Protein AF-J3A6U5-F1 (afdb_monomer)

Nearest PDB structures (foldseek):
  6y7o-assembly3_C  TM=6.740E-01  e=1.889E-02  synthetic construct
  7olc-assembly1_Lo  TM=3.680E-01  e=5.441E+00  Thermochaetoides thermophila DSM 1495
  8gao-assembly1_G  TM=2.762E-01  e=7.221E+00  Escherichia phage T4

pLDDT: mean 83.85, std 16.91, range [35.28, 98.0]

Structure (mmCIF, N/CA/C/O backbone):
data_AF-J3A6U5-F1
#
_entry.id   AF-J3A6U5-F1
#
loop_
_atom_site.group_PDB
_atom_site.id
_atom_site.type_symbol
_atom_site.label_atom_id
_atom_site.label_alt_id
_atom_site.label_comp_id
_atom_site.label_asym_id
_atom_site.label_entity_id
_atom_site.label_seq_id
_atom_site.pdbx_PDB_ins_code
_atom_site.Cartn_x
_atom_site.Cartn_y
_atom_site.Cartn_z
_atom_site.occupancy
_atom_site.B_iso_or_equiv
_atom_site.auth_seq_id
_atom_site.auth_comp_id
_atom_site.auth_asym_id
_atom_site.auth_atom_id
_atom_site.pdbx_PDB_model_num
ATOM 1 N N . MET A 1 1 ? 0.660 9.240 10.705 1.00 86.38 1 MET A N 1
ATOM 2 C CA . MET A 1 1 ? -0.760 8.861 10.706 1.00 86.38 1 MET A CA 1
ATOM 3 C C . MET A 1 1 ? -1.354 9.203 12.054 1.00 86.38 1 MET A C 1
ATOM 5 O O . MET A 1 1 ? -0.845 8.756 13.078 1.00 86.38 1 MET A O 1
ATOM 9 N N . LEU A 1 2 ? -2.369 10.056 12.026 1.00 91.12 2 LEU A N 1
ATOM 10 C CA . LEU A 1 2 ? -3.059 10.590 13.194 1.00 91.12 2 LEU A CA 1
ATOM 11 C C . LEU A 1 2 ? -4.518 10.157 13.107 1.00 91.12 2 LEU A C 1
ATOM 13 O O . LEU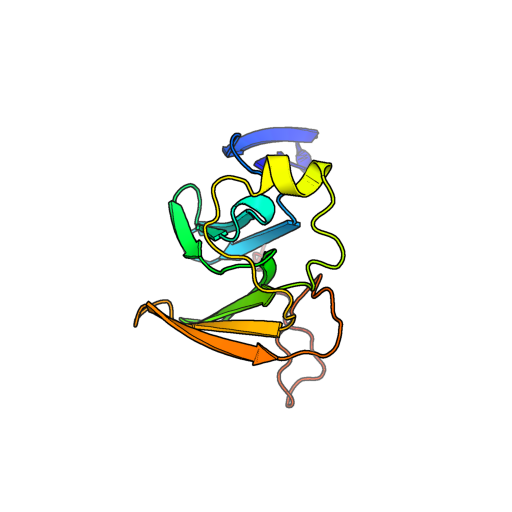 A 1 2 ? -5.073 10.106 12.010 1.00 91.12 2 LEU A O 1
ATOM 17 N N . GLU A 1 3 ? -5.116 9.867 14.250 1.00 91.69 3 GLU A N 1
ATOM 18 C CA . GLU A 1 3 ? -6.549 9.640 14.382 1.00 91.69 3 GLU A CA 1
ATOM 19 C C . GLU A 1 3 ? -7.189 10.905 14.943 1.00 91.69 3 GLU A C 1
ATOM 21 O O . GLU A 1 3 ? -6.747 11.426 15.968 1.00 91.69 3 GLU A O 1
ATOM 26 N N . TYR A 1 4 ? -8.208 11.411 14.255 1.00 93.62 4 TYR A N 1
ATOM 27 C CA . TYR A 1 4 ? -8.943 12.600 14.659 1.00 93.62 4 TYR A CA 1
ATOM 28 C C . TYR A 1 4 ? -10.407 12.237 14.880 1.00 93.62 4 TYR A C 1
ATOM 30 O O . TYR A 1 4 ? -11.082 11.754 13.971 1.00 93.62 4 TYR A O 1
ATOM 38 N N . CYS A 1 5 ? -10.899 12.476 16.091 1.00 94.88 5 CYS A N 1
ATOM 39 C CA . CYS A 1 5 ? -12.296 12.260 16.426 1.00 94.88 5 CYS A CA 1
ATOM 40 C C . CYS A 1 5 ? -13.105 13.496 16.033 1.00 94.88 5 CYS A C 1
ATOM 42 O O . CYS A 1 5 ? -12.919 14.567 16.611 1.00 94.88 5 CYS A O 1
ATOM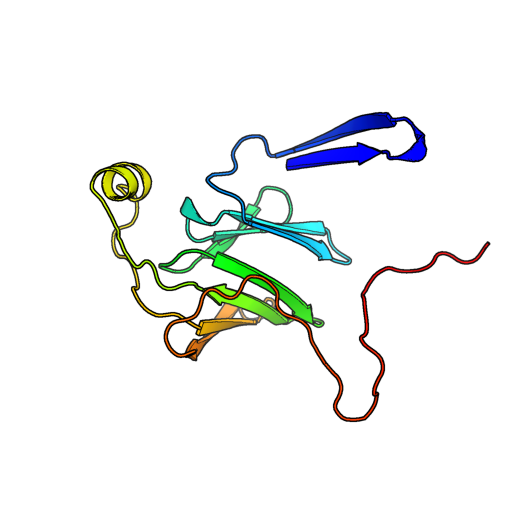 44 N N . LEU A 1 6 ? -14.018 13.333 15.073 1.00 95.88 6 LEU A N 1
ATOM 45 C CA . LEU A 1 6 ? -14.856 14.425 14.573 1.00 95.88 6 LEU A CA 1
ATOM 46 C C . LEU A 1 6 ? -15.791 14.983 15.655 1.00 95.88 6 LEU A C 1
ATOM 48 O O . LEU A 1 6 ? -15.922 16.195 15.767 1.00 95.88 6 LEU A O 1
ATOM 52 N N . GLU A 1 7 ? -16.382 14.120 16.485 1.00 96.62 7 GLU A N 1
ATOM 53 C CA . GLU A 1 7 ? -17.293 14.533 17.565 1.00 96.62 7 GLU A CA 1
ATOM 54 C C . GLU A 1 7 ? -16.592 15.373 18.636 1.00 96.62 7 GLU A C 1
ATOM 56 O O . GLU A 1 7 ? -17.132 16.366 19.117 1.00 96.62 7 GLU A O 1
ATOM 61 N N . LYS A 1 8 ? -15.372 14.974 19.012 1.00 95.06 8 LYS A N 1
ATOM 62 C CA . LYS A 1 8 ? -14.582 15.651 20.050 1.00 95.06 8 LYS A CA 1
ATOM 63 C C . LYS A 1 8 ? -13.739 16.800 19.500 1.00 95.06 8 LYS A C 1
ATOM 65 O O . LYS A 1 8 ? -13.150 17.538 20.281 1.00 95.06 8 LYS A O 1
ATOM 70 N N . GLY A 1 9 ? -13.628 16.921 18.178 1.00 96.69 9 GLY A N 1
ATOM 71 C CA . GLY A 1 9 ? -12.813 17.938 17.523 1.00 96.69 9 GLY A CA 1
ATOM 72 C C . GLY A 1 9 ? -11.320 17.857 17.864 1.00 96.69 9 GLY A C 1
ATOM 73 O O . GLY A 1 9 ? -10.633 18.880 17.836 1.00 96.69 9 GLY A O 1
ATOM 74 N N . GLN A 1 10 ? -10.794 16.672 18.190 1.00 97.19 10 GLN A N 1
ATOM 75 C CA . GLN A 1 10 ? -9.411 16.521 18.651 1.00 97.19 10 GLN A CA 1
ATOM 76 C C . GLN A 1 10 ? -8.731 15.258 18.124 1.00 97.19 10 GLN A C 1
ATOM 78 O O . GLN A 1 10 ? -9.378 14.257 17.806 1.00 97.19 10 GLN A O 1
ATOM 83 N N . ILE A 1 11 ? -7.398 15.298 18.096 1.00 95.69 11 ILE A N 1
ATOM 84 C CA . ILE A 1 11 ? -6.566 14.118 17.856 1.00 95.69 11 ILE A CA 1
ATOM 85 C C . ILE A 1 11 ? -6.697 13.191 19.066 1.00 95.69 11 ILE A C 1
ATOM 87 O O . ILE A 1 11 ? -6.469 13.612 20.199 1.00 95.69 11 ILE A O 1
ATOM 91 N N . THR A 1 12 ? -7.061 11.937 18.828 1.00 95.00 12 THR A N 1
ATOM 92 C CA . THR A 1 12 ? -7.197 10.909 19.871 1.00 95.00 12 THR A CA 1
ATOM 93 C C . THR A 1 12 ? -5.953 10.043 19.968 1.00 95.00 12 THR A C 1
ATOM 95 O O . THR A 1 12 ? -5.520 9.728 21.073 1.00 95.00 12 THR A O 1
ATOM 98 N N . HIS A 1 13 ? -5.346 9.701 18.828 1.00 92.06 13 HIS A N 1
ATOM 99 C CA . HIS A 1 13 ? -4.197 8.803 18.773 1.00 92.06 13 HIS A CA 1
ATOM 100 C C . HIS A 1 13 ? -3.199 9.185 17.680 1.00 92.06 13 HIS A C 1
ATOM 102 O O . HIS A 1 13 ? -3.539 9.754 16.639 1.00 92.06 13 HIS A O 1
ATOM 108 N N . ILE A 1 14 ? -1.942 8.807 17.907 1.00 90.81 14 ILE A N 1
ATOM 109 C CA . ILE A 1 14 ? -0.877 8.848 16.908 1.00 90.81 14 ILE A CA 1
ATOM 110 C C . ILE A 1 14 ? -0.469 7.408 16.609 1.00 90.81 14 ILE A C 1
ATOM 112 O O . ILE A 1 14 ? 0.198 6.766 17.419 1.00 90.81 14 ILE A O 1
ATOM 116 N N . HIS A 1 15 ? -0.859 6.909 15.439 1.00 88.31 15 HIS A N 1
ATOM 117 C CA . HIS A 1 15 ? -0.616 5.519 15.046 1.00 88.31 15 HIS A CA 1
ATOM 118 C C . HIS A 1 15 ? 0.818 5.298 14.554 1.00 88.31 15 HIS A C 1
ATOM 120 O O . HIS A 1 15 ? 1.477 4.338 14.950 1.00 88.31 15 HIS A O 1
ATOM 126 N N . ASP A 1 16 ? 1.342 6.221 13.743 1.00 89.94 16 ASP A N 1
ATOM 127 C CA . ASP A 1 16 ? 2.721 6.156 13.239 1.00 89.94 16 ASP A CA 1
ATO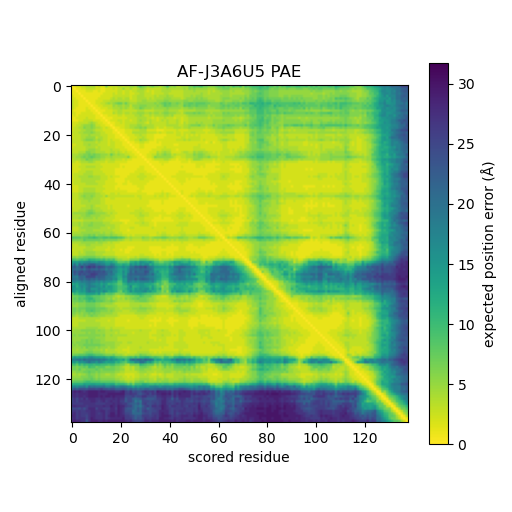M 128 C C . ASP A 1 16 ? 3.265 7.560 12.928 1.00 89.94 16 ASP A C 1
ATOM 130 O O . ASP A 1 16 ? 2.584 8.365 12.293 1.00 89.94 16 ASP A O 1
ATOM 134 N N . GLN A 1 17 ? 4.490 7.867 13.351 1.00 88.31 17 GLN A N 1
ATOM 135 C CA . GLN A 1 17 ? 5.177 9.138 13.073 1.00 88.31 17 GLN A CA 1
ATOM 136 C C . GLN A 1 17 ? 6.259 9.017 11.990 1.00 88.31 17 GLN A C 1
ATOM 138 O O . GLN A 1 17 ? 6.787 10.032 11.547 1.00 88.31 17 GLN A O 1
ATOM 143 N N . LYS A 1 18 ? 6.592 7.796 11.557 1.00 88.50 18 LYS A N 1
ATOM 144 C CA . LYS A 1 18 ? 7.718 7.498 10.660 1.00 88.50 18 LYS A CA 1
ATOM 145 C C . LYS A 1 18 ? 7.239 7.035 9.282 1.00 88.50 18 LYS A C 1
ATOM 147 O O . LYS A 1 18 ? 7.743 6.057 8.741 1.00 88.50 18 LYS A O 1
ATOM 152 N N . LEU A 1 19 ? 6.237 7.720 8.731 1.00 90.69 19 LEU A N 1
ATOM 153 C CA . LEU A 1 19 ? 5.752 7.465 7.375 1.00 90.69 19 LEU A CA 1
ATOM 154 C C . LEU A 1 19 ? 6.414 8.415 6.376 1.00 90.69 19 LEU A C 1
ATOM 156 O O . LEU A 1 19 ? 6.541 9.612 6.626 1.00 90.69 19 LEU A O 1
ATOM 160 N N . SER A 1 20 ? 6.769 7.869 5.222 1.00 89.50 20 SER A N 1
A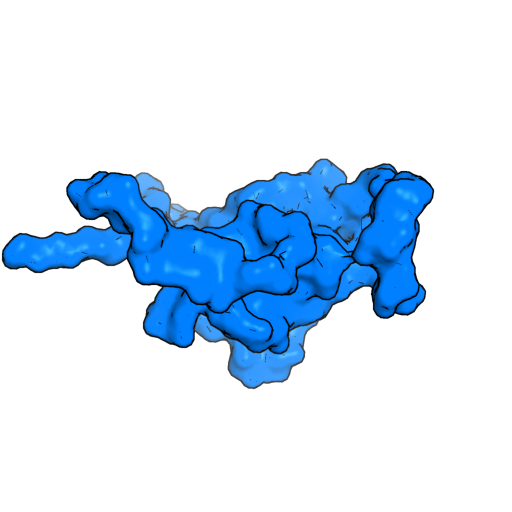TOM 161 C CA . SER A 1 20 ? 7.496 8.508 4.134 1.00 89.50 20 SER A CA 1
ATOM 162 C C . SER A 1 20 ? 6.574 8.624 2.915 1.00 89.50 20 SER A C 1
ATOM 164 O O . SER A 1 20 ? 6.293 7.651 2.213 1.00 89.50 20 SER A O 1
ATOM 166 N N . LYS A 1 21 ? 6.034 9.832 2.695 1.00 89.56 21 LYS A N 1
ATOM 167 C CA . LYS A 1 21 ? 5.006 10.138 1.674 1.00 89.56 21 LYS A CA 1
ATOM 168 C C . LYS A 1 21 ? 3.845 9.115 1.666 1.00 89.56 21 LYS A C 1
ATOM 170 O O . LYS A 1 21 ? 3.649 8.437 0.656 1.00 89.56 21 LYS A O 1
ATOM 175 N N . PRO A 1 22 ? 3.077 8.983 2.765 1.00 92.69 22 PRO A N 1
ATOM 176 C CA . PRO A 1 22 ? 1.941 8.068 2.804 1.00 92.69 22 PRO A CA 1
ATOM 177 C C . PRO A 1 22 ? 0.812 8.528 1.869 1.00 92.69 22 PRO A C 1
ATOM 179 O O . PRO A 1 22 ? 0.519 9.722 1.819 1.00 92.69 22 PRO A O 1
ATOM 182 N N . HIS A 1 23 ? 0.167 7.602 1.149 1.00 91.75 23 HIS A N 1
ATOM 183 C CA . HIS A 1 23 ? -0.877 7.951 0.162 1.00 91.75 23 HIS A CA 1
ATOM 184 C C . HIS A 1 23 ? -2.251 7.328 0.395 1.00 91.75 23 HIS A C 1
ATOM 186 O O . HIS A 1 23 ? -3.255 7.938 0.038 1.00 91.75 23 HIS A O 1
ATOM 192 N N . THR A 1 24 ? -2.322 6.126 0.959 1.00 94.12 24 THR A N 1
ATOM 193 C CA . THR A 1 24 ? -3.593 5.420 1.153 1.00 94.12 24 THR A CA 1
ATOM 194 C C . THR A 1 24 ? -3.598 4.791 2.525 1.00 94.12 24 THR A C 1
ATOM 196 O O . THR A 1 24 ? -2.604 4.182 2.910 1.00 94.12 24 THR A O 1
ATOM 199 N N . VAL A 1 25 ? -4.707 4.951 3.240 1.00 94.19 25 VAL A N 1
ATOM 200 C CA . VAL A 1 25 ? -4.958 4.345 4.543 1.00 94.19 25 VAL A CA 1
ATOM 201 C C . VAL A 1 25 ? -6.297 3.621 4.465 1.00 94.19 25 VAL A C 1
ATOM 203 O O . VAL A 1 25 ? -7.266 4.210 3.992 1.00 94.19 25 VAL A O 1
ATOM 206 N N . THR A 1 26 ? -6.345 2.378 4.936 1.00 92.62 26 THR A N 1
ATOM 207 C CA . THR A 1 26 ? -7.561 1.552 4.958 1.00 92.62 26 THR A CA 1
ATOM 208 C C . THR A 1 26 ? -7.639 0.821 6.290 1.00 92.62 26 THR A C 1
ATOM 210 O O . THR A 1 26 ? -6.650 0.243 6.734 1.00 92.62 26 THR A O 1
ATOM 213 N N . LEU A 1 27 ? -8.803 0.831 6.934 1.00 91.25 27 LEU A N 1
ATOM 214 C CA . LEU A 1 27 ? -9.047 0.026 8.129 1.00 91.25 27 LEU A CA 1
ATOM 215 C C . LEU A 1 27 ? -9.554 -1.356 7.701 1.00 91.25 27 LEU A C 1
ATOM 217 O O . LEU A 1 27 ? -10.604 -1.450 7.070 1.00 91.25 27 LEU A O 1
ATOM 221 N N . GLY A 1 28 ? -8.797 -2.404 8.020 1.00 88.94 28 GLY A N 1
ATOM 222 C CA . GLY A 1 28 ? -9.245 -3.789 7.892 1.00 88.94 28 GLY A CA 1
ATOM 223 C C . GLY A 1 28 ? -9.809 -4.313 9.213 1.00 88.94 28 GLY A C 1
ATOM 224 O O . GLY A 1 28 ? -9.727 -3.646 10.242 1.00 88.94 28 GLY A O 1
ATOM 225 N N . GLU A 1 29 ? -10.335 -5.538 9.202 1.00 88.06 29 GLU A N 1
ATOM 226 C CA . GLU A 1 29 ? -10.828 -6.210 10.419 1.00 88.06 29 GLU A CA 1
ATOM 227 C C . GLU A 1 29 ? -9.726 -6.428 11.464 1.00 88.06 29 GLU A C 1
ATOM 229 O O . GLU A 1 29 ? -9.990 -6.475 12.662 1.00 88.06 29 GLU A O 1
ATOM 234 N N . ASP A 1 30 ? -8.482 -6.562 11.008 1.00 89.69 30 ASP A N 1
ATOM 235 C CA . ASP A 1 30 ? -7.350 -6.998 11.813 1.00 89.69 30 ASP A CA 1
ATOM 236 C C . ASP A 1 30 ? -6.307 -5.903 12.068 1.00 89.69 30 ASP A C 1
ATOM 238 O O . ASP A 1 30 ? -5.273 -6.200 12.668 1.00 89.69 30 ASP A O 1
ATOM 242 N N . GLY A 1 31 ? -6.537 -4.671 11.604 1.00 91.88 31 GLY A N 1
ATOM 243 C CA . GLY A 1 31 ? -5.639 -3.540 11.841 1.00 91.88 31 GLY A CA 1
ATOM 244 C C . GLY A 1 31 ? -5.719 -2.440 10.787 1.00 91.88 31 GLY A C 1
ATOM 245 O O . GLY A 1 31 ? -6.525 -2.482 9.851 1.00 91.88 31 GLY A O 1
ATOM 246 N N . LEU A 1 32 ? -4.859 -1.436 10.945 1.00 94.19 32 LEU A N 1
ATOM 247 C CA . LEU A 1 32 ? -4.823 -0.261 10.083 1.00 94.19 32 LEU A CA 1
ATOM 248 C C . LEU A 1 32 ? -3.738 -0.408 9.018 1.00 94.19 32 LEU A C 1
ATOM 250 O O . LEU A 1 32 ? -2.556 -0.523 9.322 1.00 94.19 32 LEU A O 1
ATOM 254 N N . TYR A 1 33 ? -4.124 -0.363 7.754 1.00 95.44 33 TYR A N 1
ATOM 255 C CA . TYR A 1 33 ? -3.214 -0.531 6.632 1.00 95.44 33 TYR A CA 1
ATOM 256 C C . TYR A 1 33 ? -2.841 0.822 6.047 1.00 95.44 33 TYR A C 1
ATOM 258 O O . TYR A 1 33 ? -3.691 1.702 5.921 1.00 95.44 33 TYR A O 1
ATOM 266 N N . CYS A 1 34 ? -1.585 0.988 5.640 1.00 96.62 34 CYS A N 1
ATOM 267 C CA . CYS A 1 34 ? -1.098 2.220 5.036 1.00 96.62 34 CYS A CA 1
ATOM 268 C C . CYS A 1 34 ? -0.070 1.950 3.934 1.00 96.62 34 CYS A C 1
ATOM 270 O O . CYS A 1 34 ? 0.906 1.233 4.142 1.00 96.62 34 CYS A O 1
ATOM 272 N N . CYS A 1 35 ? -0.252 2.582 2.777 1.00 96.38 35 CYS A N 1
ATOM 273 C CA . CYS A 1 35 ? 0.772 2.682 1.740 1.00 96.38 35 CYS A CA 1
ATOM 274 C C . CYS A 1 35 ? 1.847 3.688 2.176 1.00 96.38 35 CYS A C 1
ATOM 276 O O . CYS A 1 35 ? 1.608 4.898 2.126 1.00 96.38 35 CYS A O 1
ATOM 278 N N . ASN A 1 36 ? 3.024 3.195 2.570 1.00 94.69 36 ASN A N 1
ATOM 279 C CA . ASN A 1 36 ? 4.203 3.988 2.916 1.00 94.69 36 ASN A CA 1
ATOM 280 C C . ASN A 1 36 ? 5.059 4.200 1.658 1.00 94.69 36 ASN A C 1
ATOM 282 O O . ASN A 1 36 ? 6.088 3.561 1.441 1.00 94.69 36 ASN A O 1
ATOM 286 N N . SER A 1 37 ? 4.556 5.043 0.762 1.00 92.19 37 SER A N 1
ATOM 287 C CA . SER A 1 37 ? 4.856 4.925 -0.663 1.00 92.19 37 SER A CA 1
ATOM 288 C C . SER A 1 37 ? 6.284 5.232 -1.068 1.00 92.19 37 SER A C 1
ATOM 290 O O . SER A 1 37 ? 6.708 4.728 -2.101 1.00 92.19 37 SER A O 1
ATOM 292 N N . LEU A 1 38 ? 7.015 6.062 -0.325 1.00 89.06 38 LEU A N 1
ATOM 293 C CA . LEU A 1 38 ? 8.413 6.340 -0.656 1.00 89.06 38 LEU A CA 1
ATOM 294 C C . LEU A 1 38 ? 9.358 5.210 -0.211 1.00 89.06 38 LEU A C 1
ATOM 296 O O . LEU A 1 38 ? 10.404 5.009 -0.820 1.00 89.06 38 LEU A O 1
ATOM 300 N N . GLU A 1 39 ? 8.942 4.418 0.779 1.00 91.62 39 GLU A N 1
ATOM 301 C CA . GLU A 1 39 ? 9.638 3.195 1.198 1.00 91.62 39 GLU A CA 1
ATOM 302 C C . GLU A 1 39 ? 9.205 1.960 0.383 1.00 91.62 39 GLU A C 1
ATOM 304 O O . GLU A 1 39 ? 9.612 0.844 0.690 1.00 91.62 39 GLU A O 1
ATOM 309 N N . PHE A 1 40 ? 8.369 2.145 -0.647 1.00 93.81 40 PHE A N 1
ATOM 310 C CA . PHE A 1 40 ? 7.826 1.087 -1.513 1.00 93.81 40 PHE A CA 1
ATOM 311 C C . PHE A 1 40 ? 7.169 -0.077 -0.760 1.00 93.81 40 PHE A C 1
ATOM 313 O O . PHE A 1 40 ? 7.205 -1.229 -1.204 1.00 93.81 40 PHE A O 1
ATOM 320 N N . GLU A 1 41 ? 6.532 0.220 0.373 1.00 95.56 41 GLU A N 1
ATOM 321 C CA . GLU A 1 41 ? 5.947 -0.790 1.246 1.00 95.56 41 GLU A CA 1
ATOM 322 C C . GLU A 1 41 ? 4.505 -0.463 1.642 1.00 95.56 41 GLU A C 1
ATOM 324 O O . GLU A 1 41 ? 4.084 0.695 1.708 1.00 95.56 41 GLU A O 1
ATOM 329 N N . VAL A 1 42 ? 3.752 -1.512 1.964 1.00 97.12 42 VAL A N 1
ATOM 330 C CA . VAL A 1 42 ? 2.500 -1.389 2.712 1.00 97.12 42 VAL A CA 1
ATOM 331 C C . VAL A 1 42 ? 2.747 -1.860 4.130 1.00 97.12 42 VAL A C 1
ATOM 333 O O . VAL A 1 42 ? 3.302 -2.939 4.359 1.00 97.12 42 VAL A O 1
ATOM 336 N N . LYS A 1 43 ? 2.302 -1.046 5.082 1.00 96.75 43 LYS A N 1
ATOM 337 C CA . LYS A 1 43 ? 2.358 -1.344 6.505 1.00 96.75 43 LYS A CA 1
ATOM 338 C C . LYS A 1 43 ? 0.986 -1.751 7.013 1.00 96.75 43 LYS A C 1
ATOM 340 O O . LYS A 1 43 ? -0.009 -1.153 6.612 1.00 96.75 43 LYS A O 1
ATOM 345 N N . LYS A 1 44 ? 0.957 -2.723 7.918 1.00 95.12 44 LYS A N 1
ATOM 346 C CA . LYS A 1 44 ? -0.153 -2.981 8.829 1.00 95.12 44 LYS A CA 1
ATOM 347 C C . LYS A 1 44 ? 0.285 -2.503 10.207 1.00 95.12 44 LYS A C 1
ATOM 349 O O . LYS A 1 44 ? 1.295 -2.960 10.741 1.00 95.12 44 LYS A O 1
ATOM 354 N N . ASP A 1 45 ? -0.429 -1.524 10.733 1.00 92.31 45 ASP A N 1
ATOM 355 C CA . ASP A 1 45 ? -0.076 -0.740 11.906 1.00 92.31 45 ASP A CA 1
ATOM 356 C C . ASP A 1 45 ? 1.331 -0.132 11.761 1.00 92.31 45 ASP A C 1
ATOM 358 O O . ASP A 1 45 ? 1.504 0.912 11.130 1.00 92.31 45 ASP A O 1
ATOM 362 N N . LYS A 1 46 ? 2.357 -0.801 12.298 1.00 91.50 46 LYS A N 1
ATOM 363 C CA . LYS A 1 46 ? 3.764 -0.366 12.235 1.00 91.50 46 LYS A CA 1
ATOM 364 C C . LYS A 1 46 ? 4.673 -1.329 11.479 1.00 91.50 46 LYS A C 1
ATOM 366 O O . LYS A 1 46 ? 5.826 -0.976 11.225 1.00 91.50 46 LYS A O 1
ATOM 371 N N . GLU A 1 47 ? 4.178 -2.504 11.115 1.00 94.00 47 GLU A N 1
ATOM 372 C CA . GLU A 1 47 ? 4.957 -3.553 10.469 1.00 94.00 47 GLU A CA 1
ATOM 373 C C . GLU A 1 47 ? 4.746 -3.524 8.958 1.00 94.00 47 GLU A C 1
ATOM 375 O O . GLU A 1 47 ? 3.619 -3.436 8.478 1.00 94.00 47 GLU A O 1
ATOM 380 N N . ALA A 1 48 ? 5.831 -3.600 8.194 1.00 95.62 48 ALA A N 1
ATOM 381 C CA . ALA A 1 48 ? 5.756 -3.736 6.748 1.00 95.62 48 ALA A CA 1
ATOM 382 C C . ALA A 1 48 ? 5.348 -5.165 6.372 1.00 95.62 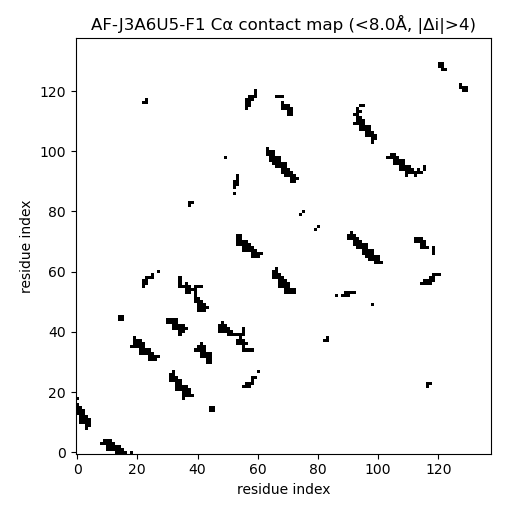48 ALA A C 1
ATOM 384 O O . ALA A 1 48 ? 6.071 -6.116 6.663 1.00 95.62 48 ALA A O 1
ATOM 385 N N . ILE A 1 49 ? 4.213 -5.304 5.692 1.00 96.75 49 ILE A N 1
ATOM 386 C CA . ILE A 1 49 ? 3.640 -6.603 5.310 1.00 96.75 49 ILE A CA 1
ATOM 387 C C . ILE A 1 49 ? 3.804 -6.922 3.823 1.00 96.75 49 ILE A C 1
ATOM 389 O O . ILE A 1 49 ? 3.622 -8.067 3.414 1.00 96.75 49 ILE A O 1
ATOM 393 N N . PHE A 1 50 ? 4.128 -5.913 3.017 1.00 97.50 50 PHE A N 1
ATOM 394 C CA . PHE A 1 50 ? 4.354 -6.029 1.584 1.00 97.50 50 PHE A CA 1
ATOM 395 C C . PHE A 1 50 ? 5.412 -5.018 1.159 1.00 97.50 50 PHE A C 1
ATOM 397 O O . PHE A 1 50 ? 5.415 -3.891 1.653 1.00 97.50 50 PHE A O 1
ATOM 404 N N . ARG A 1 51 ? 6.275 -5.409 0.221 1.00 95.88 51 ARG A N 1
ATOM 405 C CA . ARG A 1 51 ? 7.258 -4.534 -0.419 1.00 95.88 51 ARG A CA 1
ATOM 406 C C . ARG A 1 51 ? 7.246 -4.755 -1.920 1.00 95.88 51 ARG A C 1
ATOM 408 O O . ARG A 1 51 ? 7.041 -5.872 -2.386 1.00 95.88 51 ARG A O 1
ATOM 415 N N . CYS A 1 52 ? 7.502 -3.691 -2.659 1.00 93.94 52 CYS A N 1
ATOM 416 C CA . CYS A 1 52 ? 7.693 -3.721 -4.099 1.00 93.94 52 CYS A CA 1
ATOM 417 C C . CYS A 1 52 ? 8.819 -2.758 -4.480 1.00 93.94 52 CYS A C 1
ATOM 419 O O . CYS A 1 52 ? 9.516 -2.236 -3.617 1.00 93.94 52 CYS A O 1
ATOM 421 N N . ASN A 1 53 ? 8.993 -2.521 -5.777 1.00 91.94 53 ASN A N 1
ATOM 422 C CA . ASN A 1 53 ? 10.040 -1.636 -6.280 1.00 91.94 53 ASN A CA 1
ATOM 423 C C . ASN A 1 53 ? 9.457 -0.314 -6.795 1.00 91.94 53 ASN A C 1
ATOM 425 O O . ASN A 1 53 ? 10.048 0.312 -7.662 1.00 91.94 53 ASN A O 1
ATOM 429 N N . GLY A 1 54 ? 8.279 0.106 -6.338 1.00 91.00 54 GLY A N 1
ATOM 430 C CA . GLY A 1 54 ? 7.639 1.320 -6.835 1.00 91.00 54 GLY A CA 1
ATOM 431 C C . GLY A 1 54 ? 6.693 1.956 -5.829 1.00 91.00 54 GLY A C 1
ATOM 432 O O . GLY A 1 54 ? 6.393 1.404 -4.773 1.00 91.00 54 GLY A O 1
ATOM 433 N N . PHE A 1 55 ? 6.211 3.153 -6.160 1.00 92.06 55 PHE A N 1
ATOM 434 C CA . PHE A 1 55 ? 5.311 3.899 -5.284 1.00 92.06 55 PHE A CA 1
ATOM 435 C C . PHE A 1 55 ? 3.980 3.167 -5.109 1.00 92.06 55 PHE A C 1
ATOM 437 O O . PHE A 1 55 ? 3.164 3.140 -6.033 1.00 92.06 55 PHE A O 1
ATOM 444 N N . THR A 1 56 ? 3.735 2.653 -3.904 1.00 94.44 56 THR A N 1
ATOM 445 C CA . THR A 1 56 ? 2.457 2.036 -3.529 1.00 94.44 56 THR A CA 1
ATOM 446 C C . THR A 1 56 ? 1.379 3.107 -3.371 1.00 94.44 56 THR A C 1
ATOM 448 O O . THR A 1 56 ? 1.576 4.078 -2.636 1.00 94.44 56 THR A O 1
ATOM 451 N N . ARG A 1 57 ? 0.235 2.960 -4.029 1.00 93.31 57 ARG A N 1
ATOM 452 C CA . ARG A 1 57 ? -0.907 3.885 -3.961 1.00 93.31 57 ARG A CA 1
ATOM 453 C C . ARG A 1 57 ? -2.185 3.137 -4.275 1.00 93.31 57 ARG A C 1
ATOM 455 O O . ARG A 1 57 ? -2.160 2.276 -5.141 1.00 93.31 57 ARG A O 1
ATOM 462 N N . GLY A 1 58 ? -3.295 3.526 -3.660 1.00 93.94 58 GLY A N 1
ATOM 463 C CA . GLY A 1 58 ? -4.561 2.830 -3.842 1.00 93.94 58 GLY A CA 1
ATOM 464 C C . GLY A 1 58 ? -4.480 1.429 -3.242 1.00 93.94 58 GLY A C 1
ATOM 465 O O . GLY A 1 58 ? -3.542 0.669 -3.478 1.00 93.94 58 GLY A O 1
ATOM 466 N N . MET A 1 59 ? -5.450 1.081 -2.414 1.00 95.56 59 MET A N 1
ATOM 467 C CA . MET A 1 59 ? -5.416 -0.188 -1.713 1.00 95.56 59 MET A CA 1
ATOM 468 C C . MET A 1 59 ? -6.825 -0.631 -1.394 1.00 95.56 59 MET A C 1
ATOM 470 O O . MET A 1 59 ? -7.642 0.194 -0.993 1.00 95.56 59 MET A O 1
ATOM 474 N N . GLU A 1 60 ? -7.072 -1.922 -1.557 1.00 95.19 60 GLU A N 1
ATOM 475 C CA . GLU A 1 60 ? -8.340 -2.545 -1.207 1.00 95.19 60 GLU A CA 1
ATOM 476 C C . GLU A 1 60 ? -8.091 -3.939 -0.632 1.00 95.19 60 GLU A C 1
ATOM 478 O O . GLU A 1 60 ? -7.178 -4.650 -1.069 1.00 95.19 60 GLU A O 1
ATOM 483 N N . ILE A 1 61 ? -8.887 -4.315 0.366 1.00 93.94 61 ILE A N 1
ATOM 484 C CA . ILE A 1 61 ? -8.744 -5.568 1.110 1.00 93.94 61 ILE A CA 1
ATOM 485 C C . ILE A 1 61 ? -9.948 -6.450 0.783 1.00 93.94 61 ILE A C 1
ATOM 487 O O . ILE A 1 61 ? -11.091 -6.062 1.004 1.00 93.94 61 ILE A O 1
ATOM 491 N N . SER A 1 62 ? -9.702 -7.663 0.292 1.00 91.38 62 SER A N 1
ATOM 492 C CA . SER A 1 62 ? -10.756 -8.646 0.033 1.00 91.38 62 SER A CA 1
ATOM 493 C C . SER A 1 62 ? -10.351 -9.997 0.598 1.00 91.38 62 SER A C 1
ATOM 495 O O . SER A 1 62 ? -9.597 -10.739 -0.037 1.00 91.38 62 SER A O 1
ATOM 497 N N . SER A 1 63 ? -10.886 -10.334 1.774 1.00 88.50 63 SER A N 1
ATOM 498 C CA . SER A 1 63 ? -10.522 -11.560 2.496 1.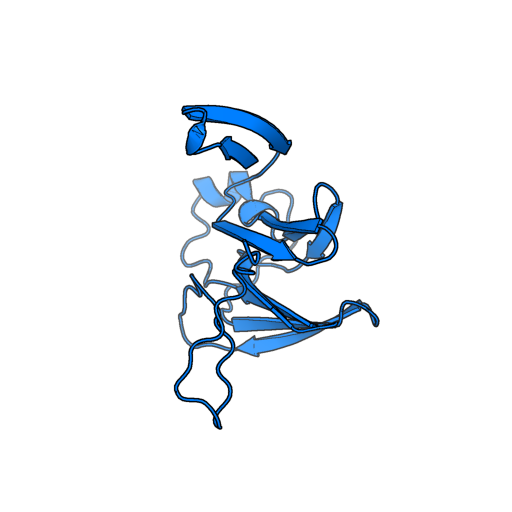00 88.50 63 SER A CA 1
ATOM 499 C C . SER A 1 63 ? -8.997 -11.664 2.593 1.00 88.50 63 SER A C 1
ATOM 501 O O . SER A 1 63 ? -8.360 -10.694 2.985 1.00 88.50 63 SER A O 1
ATOM 503 N N . ASP A 1 64 ? -8.373 -12.769 2.198 1.00 92.50 64 ASP A N 1
ATOM 504 C CA . ASP A 1 64 ? -6.923 -12.969 2.313 1.00 92.50 64 ASP A CA 1
ATOM 505 C C . ASP A 1 64 ? -6.082 -12.227 1.266 1.00 92.50 64 ASP A C 1
ATOM 507 O O . ASP A 1 64 ? -4.852 -12.261 1.328 1.00 92.50 64 ASP A O 1
ATOM 511 N N . VAL A 1 65 ? -6.714 -11.509 0.337 1.00 95.06 65 VAL A N 1
ATOM 512 C CA . VAL A 1 65 ? -6.029 -10.814 -0.754 1.00 95.06 65 VAL A CA 1
ATOM 513 C C . VAL A 1 65 ? -5.986 -9.312 -0.502 1.00 95.06 65 VAL A C 1
ATOM 515 O O . VAL A 1 65 ? -6.991 -8.680 -0.169 1.00 95.06 65 VAL A O 1
ATOM 518 N N . LEU A 1 66 ? -4.805 -8.734 -0.704 1.00 96.44 66 LEU A N 1
ATOM 519 C CA . LEU A 1 66 ? -4.574 -7.299 -0.694 1.00 96.44 66 LEU A CA 1
ATOM 520 C C . LEU A 1 66 ? -4.283 -6.825 -2.117 1.00 96.44 66 LEU A C 1
ATOM 522 O O . LEU A 1 66 ? -3.325 -7.274 -2.748 1.00 96.44 66 LEU A O 1
ATOM 526 N N . PHE A 1 67 ? -5.099 -5.903 -2.613 1.00 97.12 67 PHE A N 1
ATOM 527 C CA . PHE A 1 67 ? -4.865 -5.230 -3.883 1.00 97.12 67 PHE A CA 1
ATOM 528 C C . PHE A 1 67 ? -4.138 -3.922 -3.612 1.00 97.12 67 PHE A C 1
ATOM 530 O O . PHE A 1 67 ? -4.605 -3.120 -2.807 1.00 97.12 67 PHE A O 1
ATOM 537 N N . ILE A 1 68 ? -2.997 -3.706 -4.262 1.00 97.50 68 ILE A N 1
ATOM 538 C CA . ILE A 1 68 ? -2.128 -2.552 -4.007 1.00 97.50 68 ILE A CA 1
ATOM 539 C C . ILE A 1 68 ? -1.738 -1.959 -5.346 1.00 97.50 68 ILE A C 1
ATOM 541 O O . ILE A 1 68 ? -1.076 -2.610 -6.152 1.00 97.50 68 ILE A O 1
ATOM 545 N N . GLY A 1 69 ? -2.124 -0.721 -5.609 1.00 96.00 69 GLY A N 1
ATOM 546 C CA . GLY A 1 69 ? -1.688 -0.060 -6.825 1.00 96.00 69 GLY A CA 1
ATOM 547 C C . GLY A 1 69 ? -0.213 0.340 -6.749 1.00 96.00 69 GLY A C 1
ATOM 548 O O . GLY A 1 69 ? 0.321 0.685 -5.694 1.00 96.00 69 GLY A O 1
ATOM 549 N N . GLN A 1 70 ? 0.450 0.318 -7.897 1.00 94.50 70 GLN A N 1
ATOM 550 C CA . GLN A 1 70 ? 1.764 0.898 -8.120 1.00 94.50 70 GLN A CA 1
ATOM 551 C C . GLN A 1 70 ? 1.628 1.968 -9.200 1.00 94.50 70 GLN A C 1
ATOM 553 O O . GLN A 1 70 ? 1.116 1.700 -10.289 1.00 94.50 70 GLN A O 1
ATOM 558 N N . SER A 1 71 ? 2.069 3.189 -8.905 1.00 90.62 71 SER A N 1
ATOM 559 C CA . SER A 1 71 ? 2.081 4.273 -9.893 1.00 90.62 71 SER A CA 1
ATOM 560 C C . SER A 1 71 ? 3.384 4.324 -10.674 1.00 90.62 71 SER A C 1
ATOM 562 O O . SER A 1 71 ? 4.444 4.079 -10.098 1.00 90.62 71 SER A O 1
ATOM 564 N N . VAL A 1 72 ? 3.314 4.790 -11.926 1.00 84.00 72 VAL A N 1
ATOM 565 C CA . VAL A 1 72 ? 4.514 5.122 -12.705 1.00 84.00 72 VAL A CA 1
ATOM 566 C C . VAL A 1 72 ? 5.347 6.156 -11.952 1.00 84.00 72 VAL A C 1
ATOM 568 O O . VAL A 1 72 ? 4.887 7.266 -11.659 1.00 84.00 72 VAL A O 1
ATOM 571 N N . THR A 1 73 ? 6.612 5.833 -11.707 1.00 73.56 73 THR A N 1
ATOM 572 C CA . THR A 1 73 ? 7.579 6.769 -11.126 1.00 73.56 73 THR A CA 1
ATOM 573 C C . THR A 1 73 ? 8.146 7.662 -12.238 1.00 73.56 73 THR A C 1
ATOM 575 O O . THR A 1 73 ? 9.296 7.526 -12.642 1.00 73.56 73 THR A O 1
ATOM 578 N N . LYS A 1 74 ? 7.315 8.570 -12.782 1.00 60.94 74 LYS A N 1
ATOM 579 C CA . LYS A 1 74 ? 7.604 9.340 -14.019 1.00 60.94 74 LYS A CA 1
ATOM 580 C C . LYS A 1 74 ? 8.888 10.167 -13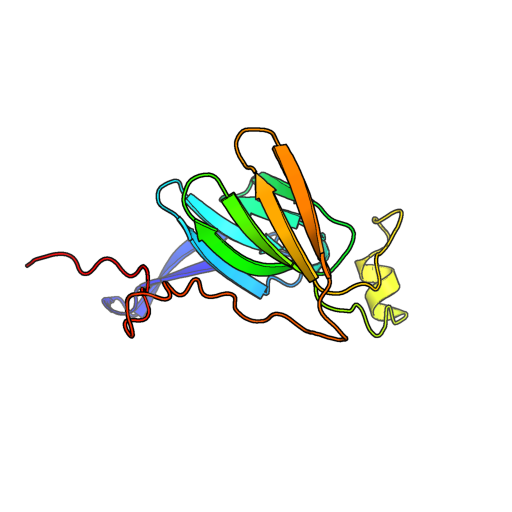.977 1.00 60.94 74 LYS A C 1
ATOM 582 O O . LYS A 1 74 ? 9.445 10.486 -15.023 1.00 60.94 74 LYS A O 1
ATOM 587 N N . LYS A 1 75 ? 9.340 10.558 -12.787 1.00 57.44 75 LYS A N 1
ATOM 588 C CA . LYS A 1 75 ? 10.612 11.248 -12.592 1.00 57.44 75 LYS A CA 1
ATOM 589 C C . LYS A 1 75 ? 11.188 10.863 -11.238 1.00 57.44 75 LYS A C 1
ATOM 591 O O . LYS A 1 75 ? 10.848 11.477 -10.227 1.00 57.44 75 LYS A O 1
ATOM 596 N N . ILE A 1 76 ? 12.117 9.914 -11.224 1.00 59.78 76 ILE A N 1
ATOM 597 C CA . ILE A 1 76 ? 13.147 9.915 -10.185 1.00 59.78 76 ILE A CA 1
ATOM 598 C C . ILE A 1 76 ? 14.021 11.146 -10.483 1.00 59.78 76 ILE A C 1
ATOM 600 O O . ILE A 1 76 ? 14.994 11.082 -11.219 1.00 59.78 76 ILE A O 1
ATOM 604 N N . THR A 1 77 ? 13.574 12.330 -10.057 1.00 52.88 77 THR A N 1
ATOM 605 C CA . THR A 1 77 ? 14.385 13.555 -10.108 1.00 52.88 77 THR A CA 1
ATOM 606 C C . THR A 1 77 ? 15.510 13.459 -9.080 1.00 52.88 77 THR A C 1
ATOM 608 O O . THR A 1 77 ? 15.418 12.670 -8.150 1.00 52.88 77 THR A O 1
ATOM 611 N N . VAL A 1 78 ? 16.520 14.330 -9.153 1.00 49.44 78 VAL A N 1
ATOM 612 C CA . VAL A 1 78 ? 17.597 14.447 -8.141 1.00 49.44 78 VAL A CA 1
ATOM 613 C C . VAL A 1 78 ? 17.060 14.561 -6.696 1.00 49.44 78 VAL A C 1
ATOM 615 O O . VAL A 1 78 ? 17.717 14.143 -5.744 1.00 49.44 78 VAL A O 1
ATOM 618 N N . ALA A 1 79 ? 15.850 15.107 -6.509 1.00 49.81 79 ALA A N 1
ATOM 619 C CA . ALA A 1 79 ? 15.167 15.127 -5.214 1.00 49.81 79 ALA A CA 1
ATOM 620 C C . ALA A 1 79 ? 14.647 13.736 -4.812 1.00 49.81 79 ALA A C 1
ATOM 622 O O . ALA A 1 79 ? 14.882 13.301 -3.691 1.00 49.81 79 ALA A O 1
ATOM 623 N N . HIS A 1 80 ? 14.019 13.012 -5.742 1.00 57.50 80 HIS A N 1
ATOM 624 C CA . HIS A 1 80 ? 13.619 11.626 -5.524 1.00 57.50 80 HIS A CA 1
ATOM 625 C C . HIS A 1 80 ? 14.814 10.681 -5.382 1.00 57.50 80 HIS A C 1
ATOM 627 O O . HIS A 1 80 ? 14.733 9.800 -4.545 1.00 57.50 80 HIS A O 1
ATOM 633 N N . GLU A 1 81 ? 15.928 10.870 -6.100 1.00 58.31 81 GLU A N 1
ATOM 634 C CA . GLU A 1 81 ? 17.147 10.066 -5.912 1.00 58.31 81 GLU A CA 1
ATOM 635 C C . GLU A 1 81 ? 17.603 10.088 -4.455 1.00 58.31 81 GLU A C 1
ATOM 637 O O . GLU A 1 81 ? 17.932 9.045 -3.907 1.00 58.31 81 GLU A O 1
ATOM 642 N N . LYS A 1 82 ? 17.596 11.258 -3.800 1.00 62.94 82 LYS A N 1
ATOM 643 C CA . LYS A 1 82 ? 17.917 11.354 -2.367 1.00 62.94 82 LYS A CA 1
ATOM 644 C C . LYS A 1 82 ? 16.936 10.566 -1.504 1.00 62.94 82 LYS A C 1
ATOM 646 O O . LYS A 1 82 ? 17.373 9.923 -0.555 1.00 62.94 82 LYS A O 1
ATOM 651 N N . ASP A 1 83 ? 15.661 10.602 -1.869 1.00 63.81 83 ASP A N 1
ATOM 652 C CA . ASP A 1 83 ? 14.579 9.941 -1.150 1.00 63.81 83 ASP A CA 1
ATOM 653 C C . ASP A 1 83 ? 14.525 8.413 -1.385 1.00 63.81 83 ASP A C 1
ATOM 655 O O . ASP A 1 83 ? 14.027 7.691 -0.532 1.00 63.81 83 ASP A O 1
ATOM 659 N N . VAL A 1 84 ? 15.029 7.906 -2.521 1.00 67.00 84 VAL A N 1
ATOM 660 C CA . VAL A 1 84 ? 15.041 6.469 -2.876 1.00 67.00 84 VAL A CA 1
ATOM 661 C C . VAL A 1 84 ? 16.436 5.833 -2.839 1.00 67.00 84 VAL A C 1
ATOM 663 O O . VAL A 1 84 ? 16.604 4.695 -3.263 1.00 67.00 84 VAL A O 1
ATOM 666 N N . ARG A 1 85 ? 17.444 6.528 -2.295 1.00 65.88 85 ARG A N 1
ATOM 667 C CA . ARG A 1 85 ? 18.855 6.082 -2.215 1.00 65.88 85 ARG A CA 1
ATOM 668 C C . ARG A 1 85 ? 19.069 4.711 -1.573 1.00 65.88 85 ARG A C 1
ATOM 670 O O . ARG A 1 85 ? 20.106 4.098 -1.802 1.00 65.88 85 ARG A O 1
ATOM 677 N N . HIS A 1 86 ? 18.138 4.268 -0.736 1.00 76.31 86 HIS A N 1
ATOM 678 C CA . HIS A 1 86 ? 18.217 2.984 -0.042 1.00 76.31 86 HIS A CA 1
ATOM 679 C C . HIS A 1 86 ? 17.633 1.819 -0.853 1.00 76.31 86 HIS A C 1
ATOM 681 O O . HIS A 1 86 ? 17.819 0.666 -0.468 1.00 76.31 86 HIS A O 1
ATOM 687 N N . HIS A 1 87 ? 16.973 2.097 -1.980 1.00 80.94 87 HIS A N 1
ATOM 688 C CA . HIS A 1 87 ? 16.421 1.077 -2.865 1.00 80.94 87 HIS A CA 1
ATOM 689 C C . HIS A 1 87 ? 17.454 0.681 -3.917 1.00 80.94 87 HIS A C 1
ATOM 691 O O . HIS A 1 87 ? 17.967 1.521 -4.654 1.00 80.94 87 HIS A O 1
ATOM 697 N N . LEU A 1 88 ? 17.753 -0.615 -4.003 1.00 83.69 88 LEU A N 1
ATOM 698 C CA . LEU A 1 88 ? 18.722 -1.153 -4.968 1.00 83.69 88 LEU A CA 1
ATOM 699 C C . LEU A 1 88 ? 18.202 -1.104 -6.412 1.00 83.69 88 LEU A C 1
ATOM 701 O O . LEU A 1 88 ? 18.987 -1.094 -7.358 1.00 83.69 88 LEU A O 1
ATOM 705 N N . ASN A 1 89 ? 16.882 -1.091 -6.581 1.00 85.25 89 ASN A N 1
ATOM 706 C CA . ASN A 1 89 ? 16.203 -1.067 -7.864 1.00 85.25 89 ASN A CA 1
ATOM 707 C C . ASN A 1 89 ? 14.835 -0.382 -7.741 1.00 85.25 89 ASN A C 1
ATOM 709 O O . ASN A 1 89 ? 14.173 -0.463 -6.709 1.00 85.25 89 ASN A O 1
ATOM 713 N N . VAL A 1 90 ? 14.399 0.273 -8.819 1.00 86.44 90 VAL A N 1
ATOM 714 C CA . VAL A 1 90 ? 13.094 0.943 -8.899 1.00 86.44 90 VAL A CA 1
ATOM 715 C C . VAL A 1 90 ? 12.405 0.543 -10.203 1.00 86.44 90 VAL A C 1
ATOM 717 O O . VAL A 1 90 ? 12.989 0.649 -11.279 1.00 86.44 90 VAL A O 1
ATOM 720 N N . SER A 1 91 ? 11.166 0.073 -10.108 1.00 87.06 91 SER A N 1
ATOM 721 C CA . SER A 1 91 ? 10.270 -0.211 -11.224 1.00 87.06 91 SER A CA 1
ATOM 722 C C . SER A 1 91 ? 9.609 1.084 -11.704 1.00 87.06 91 SER A C 1
ATOM 724 O O . SER A 1 91 ? 9.130 1.913 -10.923 1.00 87.06 91 SER A O 1
ATOM 726 N N . LEU A 1 92 ? 9.592 1.246 -13.025 1.00 85.88 92 LEU A N 1
ATOM 727 C CA . LEU A 1 92 ? 8.879 2.320 -13.716 1.00 85.88 92 LEU A CA 1
ATOM 728 C C . LEU A 1 92 ? 7.472 1.890 -14.143 1.00 85.88 92 LEU A C 1
ATOM 730 O O . LEU A 1 92 ? 6.734 2.694 -14.708 1.00 85.88 92 LEU A O 1
ATOM 734 N N . ASP A 1 93 ? 7.100 0.642 -13.872 1.00 88.38 93 ASP A N 1
ATOM 735 C CA . ASP A 1 93 ? 5.816 0.089 -14.269 1.00 88.38 93 ASP A CA 1
ATOM 736 C C . ASP A 1 93 ? 4.689 0.663 -13.407 1.00 88.38 93 ASP A C 1
ATOM 738 O O . ASP A 1 93 ? 4.884 1.034 -12.244 1.00 88.38 93 ASP A O 1
ATOM 742 N N . SER A 1 94 ? 3.482 0.682 -13.966 1.00 92.19 94 SER A N 1
ATOM 743 C CA . SER A 1 94 ? 2.258 0.843 -13.189 1.00 92.19 94 SER A CA 1
ATOM 744 C C . SER A 1 94 ? 1.396 -0.398 -13.268 1.00 92.19 94 SER A C 1
ATOM 746 O O . SER A 1 94 ? 1.383 -1.113 -14.271 1.00 92.19 94 SER A O 1
ATOM 748 N N . GLY A 1 95 ? 0.636 -0.637 -12.211 1.00 95.00 95 GLY A N 1
ATOM 749 C CA . GLY A 1 95 ? -0.204 -1.814 -12.127 1.00 95.00 95 GLY A CA 1
ATOM 750 C C . GLY A 1 95 ? -0.893 -1.947 -10.788 1.00 95.00 95 GLY A C 1
ATOM 751 O O . GLY A 1 95 ? -0.842 -1.050 -9.950 1.00 95.00 95 GLY A O 1
ATOM 752 N N . ILE A 1 96 ? -1.531 -3.092 -10.601 1.00 96.69 96 ILE A N 1
ATOM 753 C CA . ILE A 1 96 ? -2.105 -3.519 -9.332 1.00 96.69 96 ILE A CA 1
ATOM 754 C C . ILE A 1 96 ? -1.394 -4.803 -8.932 1.00 96.69 96 ILE A C 1
ATOM 756 O O . ILE A 1 96 ? -1.471 -5.808 -9.638 1.00 96.69 96 ILE A O 1
ATOM 760 N N . HIS A 1 97 ? -0.709 -4.771 -7.799 1.00 97.50 97 HIS A N 1
ATOM 761 C CA . HIS A 1 97 ? -0.256 -5.969 -7.118 1.00 97.50 97 HIS A CA 1
ATOM 762 C C . HIS A 1 97 ? -1.460 -6.669 -6.501 1.00 97.50 97 HIS A C 1
ATOM 764 O O . HIS A 1 97 ? -2.235 -6.056 -5.769 1.00 97.50 97 HIS A O 1
ATOM 770 N N . VAL A 1 98 ? -1.598 -7.953 -6.796 1.00 97.69 98 VAL A N 1
ATOM 771 C CA . VAL A 1 98 ? -2.520 -8.872 -6.136 1.00 97.69 98 VAL A CA 1
ATOM 772 C C . VAL A 1 98 ? -1.673 -9.694 -5.179 1.00 97.69 98 VAL A C 1
ATOM 774 O O . VAL A 1 98 ? -0.899 -10.543 -5.621 1.00 97.69 98 VAL A O 1
ATOM 777 N N . PHE A 1 99 ? -1.750 -9.383 -3.889 1.00 98.00 99 PHE A N 1
ATOM 778 C CA . PHE A 1 99 ? -0.927 -10.000 -2.853 1.00 98.00 99 PHE A CA 1
ATOM 779 C C . PHE A 1 99 ? -1.753 -10.966 -2.006 1.00 98.00 99 PHE A C 1
ATOM 781 O O . PHE A 1 99 ? -2.684 -10.557 -1.313 1.00 98.00 99 PHE A O 1
ATOM 788 N N . ASP A 1 100 ? -1.384 -12.243 -2.041 1.00 97.06 100 ASP A N 1
ATOM 789 C CA . ASP A 1 100 ? -1.912 -13.270 -1.150 1.00 97.06 100 ASP A CA 1
ATOM 790 C C . ASP A 1 100 ? -1.219 -13.158 0.214 1.00 97.06 100 ASP A C 1
ATOM 792 O O . ASP A 1 100 ? -0.023 -13.440 0.362 1.00 97.06 100 ASP A O 1
ATOM 796 N N . ARG A 1 101 ? -1.974 -12.736 1.233 1.00 93.94 101 ARG A N 1
ATOM 797 C CA . ARG A 1 101 ? -1.439 -12.491 2.578 1.00 93.94 101 ARG A CA 1
ATOM 798 C C . ARG A 1 101 ? -1.138 -13.775 3.346 1.00 93.94 101 ARG A C 1
ATOM 800 O O . ARG A 1 101 ? -0.380 -13.696 4.317 1.00 93.94 101 ARG A O 1
ATOM 807 N N . VAL A 1 102 ? -1.691 -14.914 2.937 1.00 94.81 102 VAL A N 1
ATOM 808 C CA . VAL A 1 102 ? -1.480 -16.220 3.574 1.00 94.81 102 VAL A CA 1
ATOM 809 C C . VAL A 1 102 ? -0.220 -16.861 3.008 1.00 94.81 102 VAL A C 1
ATOM 811 O O . VAL A 1 102 ? 0.708 -17.163 3.756 1.00 94.81 102 VAL A O 1
ATOM 814 N N . ASN A 1 103 ? -0.148 -16.985 1.683 1.00 96.50 103 ASN A N 1
ATOM 815 C CA . ASN A 1 103 ? 0.966 -17.647 0.999 1.00 96.50 103 ASN A CA 1
ATOM 816 C C . ASN A 1 103 ? 2.171 -16.724 0.759 1.00 96.50 103 ASN A C 1
ATOM 818 O O . ASN A 1 103 ? 3.233 -17.194 0.355 1.00 96.50 103 ASN A O 1
ATOM 822 N N . LYS A 1 104 ? 2.023 -15.416 1.018 1.00 95.81 104 LYS A N 1
ATOM 823 C CA . LYS A 1 104 ? 3.066 -14.386 0.856 1.00 95.81 104 LYS A CA 1
ATOM 824 C C . LYS A 1 104 ? 3.619 -14.294 -0.567 1.00 95.81 104 LYS A C 1
ATOM 826 O O . LYS A 1 104 ? 4.790 -13.981 -0.768 1.00 95.81 104 LYS A O 1
ATOM 831 N N . VAL A 1 105 ? 2.761 -14.521 -1.555 1.00 96.69 105 VAL A N 1
ATOM 832 C CA . VAL A 1 105 ? 3.090 -14.390 -2.978 1.00 96.69 105 VAL A CA 1
ATOM 833 C C . VAL A 1 105 ? 2.282 -13.264 -3.602 1.00 96.69 105 VAL A C 1
ATOM 835 O O . VAL A 1 105 ? 1.163 -12.974 -3.179 1.00 96.69 105 VAL A O 1
ATOM 838 N N . SER A 1 106 ? 2.845 -12.621 -4.617 1.00 97.12 106 SER A N 1
ATOM 839 C CA . SER A 1 106 ? 2.145 -11.598 -5.381 1.00 97.12 106 SER A CA 1
ATOM 840 C C . SER A 1 106 ? 2.348 -11.767 -6.876 1.00 97.12 106 SER A C 1
ATOM 842 O O . SER A 1 106 ? 3.346 -12.313 -7.346 1.00 97.12 106 SER A O 1
ATOM 844 N N . MET A 1 107 ? 1.384 -11.247 -7.624 1.00 97.12 107 MET A N 1
ATOM 845 C CA . MET A 1 107 ? 1.512 -10.982 -9.052 1.00 97.12 107 MET A CA 1
ATOM 846 C C . MET A 1 107 ? 1.117 -9.536 -9.330 1.00 97.12 107 MET A C 1
ATOM 848 O O . MET A 1 107 ? 0.364 -8.943 -8.558 1.00 97.12 107 MET A O 1
ATOM 852 N 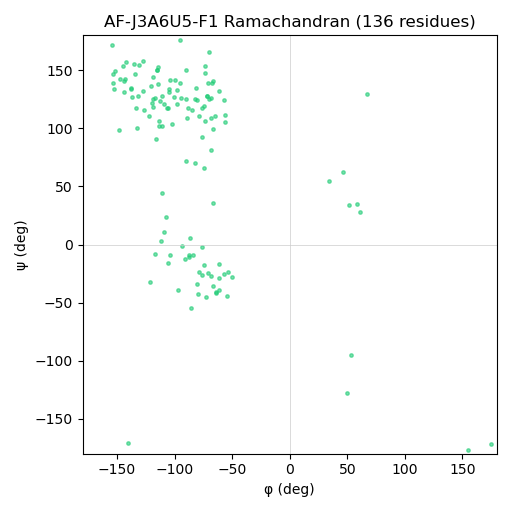N . MET A 1 108 ? 1.584 -8.977 -10.443 1.00 95.69 108 MET A N 1
ATOM 853 C CA . MET A 1 108 ? 1.188 -7.639 -10.870 1.00 95.69 108 MET A CA 1
ATOM 854 C C . MET A 1 108 ? 0.329 -7.719 -12.128 1.00 95.69 108 MET A C 1
ATOM 856 O O . MET A 1 108 ? 0.723 -8.324 -13.124 1.00 95.69 108 MET A O 1
ATOM 860 N N . ILE A 1 109 ? -0.834 -7.073 -12.083 1.00 95.44 109 ILE A N 1
ATOM 861 C CA . ILE A 1 109 ? -1.658 -6.787 -13.254 1.00 95.44 109 ILE A CA 1
ATOM 862 C C . ILE A 1 109 ? -1.194 -5.429 -13.791 1.00 95.44 109 ILE A C 1
ATOM 864 O O . ILE A 1 109 ? -1.424 -4.417 -13.123 1.00 95.44 109 ILE A O 1
ATOM 868 N N . PRO A 1 110 ? -0.514 -5.369 -14.948 1.00 93.88 110 PRO A N 1
ATOM 869 C CA . PRO A 1 110 ? -0.025 -4.109 -15.483 1.00 93.88 110 PRO A CA 1
ATOM 870 C C . PRO A 1 110 ? -1.193 -3.208 -15.889 1.00 93.88 110 PRO A C 1
ATOM 872 O O . PRO A 1 110 ? -2.183 -3.659 -16.465 1.00 93.88 110 PRO A O 1
ATOM 875 N N . LEU A 1 111 ? -1.050 -1.917 -15.611 1.00 90.19 111 LEU A N 1
ATOM 876 C CA . LEU A 1 111 ? -1.965 -0.872 -16.052 1.00 90.19 111 LEU A CA 1
ATOM 877 C C . LEU A 1 111 ? -1.183 0.130 -16.907 1.00 90.19 111 LEU A C 1
ATOM 879 O O . LEU A 1 111 ? -0.076 0.505 -16.516 1.00 90.19 111 LEU A O 1
ATOM 883 N N . PRO A 1 112 ? -1.719 0.592 -18.046 1.00 81.88 112 PRO A N 1
ATOM 884 C CA . PRO A 1 112 ? -1.033 1.573 -18.876 1.00 81.88 112 PRO A CA 1
ATOM 885 C C . PRO A 1 112 ? -1.000 2.949 -18.195 1.00 81.88 112 PRO A C 1
ATOM 887 O O . PRO A 1 112 ? -2.041 3.480 -17.817 1.00 81.88 112 PRO A O 1
ATOM 890 N N . ASP A 1 113 ? 0.211 3.496 -18.051 1.00 67.31 113 ASP A N 1
ATOM 891 C CA . ASP A 1 113 ? 0.548 4.853 -17.588 1.00 67.31 113 ASP A CA 1
ATOM 892 C C . ASP A 1 113 ? -0.392 5.454 -16.523 1.00 67.31 113 ASP A C 1
ATOM 894 O O . ASP A 1 113 ? -0.962 6.537 -16.688 1.00 67.31 113 ASP A O 1
ATOM 898 N N . SER A 1 114 ? -0.573 4.729 -15.417 1.00 70.69 114 SER A N 1
ATOM 899 C CA . SER A 1 114 ? -1.581 5.061 -14.410 1.00 70.69 114 SER A CA 1
ATOM 900 C C . SER A 1 114 ? -0.979 5.459 -13.062 1.00 70.69 114 SER A C 1
ATOM 902 O O . SER A 1 114 ? 0.119 5.054 -12.669 1.00 70.69 114 SER A O 1
ATOM 904 N N . GLN A 1 115 ? -1.737 6.279 -12.336 1.00 83.25 115 GLN A N 1
ATOM 905 C CA . GLN A 1 115 ? -1.548 6.528 -10.911 1.00 83.25 115 GLN A CA 1
ATOM 906 C C . GLN A 1 115 ? -2.804 6.014 -10.199 1.00 83.25 115 GLN A C 1
ATOM 908 O O . GLN A 1 115 ? -3.783 6.755 -10.106 1.00 83.25 115 GLN A O 1
ATOM 913 N N . PRO A 1 116 ? -2.833 4.744 -9.758 1.00 83.56 116 PRO A N 1
ATOM 914 C CA . PRO A 1 116 ? -3.990 4.206 -9.053 1.00 83.56 116 PRO A CA 1
ATOM 915 C C . PRO A 1 116 ? -4.137 4.921 -7.703 1.00 83.56 116 PRO A C 1
ATOM 917 O O . PRO A 1 116 ? -3.420 4.634 -6.752 1.00 83.56 116 PRO A O 1
ATOM 920 N N . TYR A 1 117 ? -5.030 5.909 -7.624 1.00 85.25 117 TYR A N 1
ATOM 921 C CA . TYR A 1 117 ? -5.279 6.654 -6.383 1.00 85.25 117 TYR A CA 1
ATOM 922 C C . TYR A 1 117 ? -6.206 5.902 -5.429 1.00 85.25 117 TYR A C 1
ATOM 924 O O . TYR A 1 117 ? -6.056 5.993 -4.214 1.00 85.25 117 TYR A O 1
ATOM 932 N N . CYS A 1 118 ? -7.159 5.161 -5.987 1.00 88.44 118 CYS A N 1
ATOM 933 C CA . CYS A 1 118 ? -8.153 4.394 -5.258 1.00 88.44 118 CYS A CA 1
ATOM 934 C C . CYS A 1 118 ? -8.430 3.105 -6.032 1.00 88.44 118 CYS A C 1
ATOM 936 O O . CYS A 1 118 ? -8.472 3.115 -7.265 1.00 88.44 118 CYS A O 1
ATOM 938 N N . LEU A 1 119 ? -8.589 2.011 -5.296 1.00 90.75 119 LEU A N 1
ATOM 939 C CA . LEU A 1 119 ? -9.073 0.740 -5.807 1.00 90.75 119 LEU A CA 1
ATOM 940 C C . LEU A 1 119 ? -10.414 0.482 -5.133 1.00 90.75 119 LEU A C 1
ATOM 942 O O . LEU A 1 119 ? -10.561 0.761 -3.950 1.00 90.75 119 LEU A O 1
ATOM 946 N N . LEU A 1 120 ? -11.377 -0.007 -5.904 1.00 90.06 120 LEU A N 1
ATOM 947 C CA . LEU A 1 120 ? -12.703 -0.346 -5.415 1.00 90.06 120 LEU A CA 1
ATOM 948 C C . LEU A 1 120 ? -13.112 -1.672 -6.042 1.00 90.06 120 LEU A C 1
ATOM 950 O O . LEU A 1 120 ? -13.099 -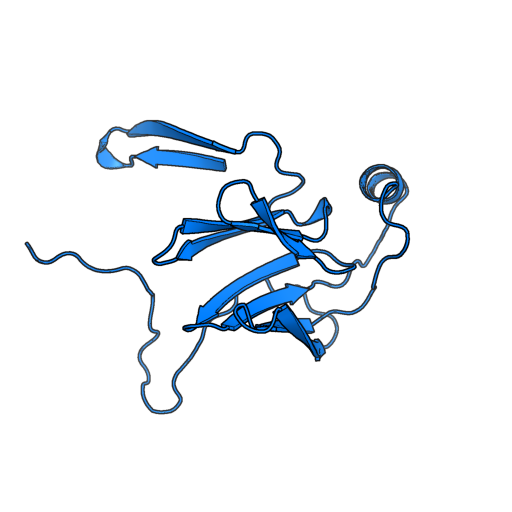1.815 -7.268 1.00 90.06 120 LEU A O 1
ATOM 954 N N . MET A 1 121 ? -13.503 -2.624 -5.203 1.00 85.19 121 MET A N 1
ATOM 955 C CA . MET A 1 121 ? -14.066 -3.885 -5.672 1.00 85.19 121 MET A CA 1
ATOM 956 C C . MET A 1 121 ? -15.551 -3.700 -5.987 1.00 85.19 121 MET A C 1
ATOM 958 O O . MET A 1 121 ? -16.332 -3.251 -5.150 1.00 85.19 121 MET A O 1
ATOM 962 N N . VAL A 1 122 ? -15.944 -4.058 -7.209 1.00 85.50 122 VAL A N 1
ATOM 963 C CA . VAL A 1 122 ? -17.338 -4.022 -7.666 1.00 85.50 122 VAL A CA 1
ATOM 964 C C . VAL A 1 122 ? -17.803 -5.435 -8.006 1.00 85.50 122 VAL A C 1
ATOM 966 O O . VAL A 1 122 ? -17.168 -6.132 -8.798 1.00 85.50 122 VAL A O 1
ATOM 969 N N . ASP A 1 123 ? -18.911 -5.874 -7.409 1.00 79.50 123 ASP A N 1
ATOM 970 C CA . ASP A 1 123 ? -19.563 -7.125 -7.800 1.00 79.50 123 ASP A CA 1
ATOM 971 C C . ASP A 1 123 ? -20.412 -6.866 -9.052 1.00 79.50 123 ASP A C 1
ATOM 973 O O . ASP A 1 123 ? -21.286 -6.002 -9.059 1.00 79.50 123 ASP A O 1
ATOM 977 N N . LYS A 1 124 ? -20.187 -7.629 -10.128 1.00 65.75 124 LYS A N 1
ATOM 978 C CA . LYS A 1 124 ? -20.950 -7.497 -11.383 1.00 65.75 124 LYS A CA 1
ATOM 979 C C . LYS A 1 124 ? -22.449 -7.770 -11.212 1.00 65.75 124 LYS A C 1
ATOM 981 O O . LYS A 1 124 ? -23.217 -7.428 -12.110 1.00 65.75 124 LYS A O 1
ATOM 986 N N . LYS A 1 125 ? -22.869 -8.401 -10.110 1.00 61.44 125 LYS A N 1
ATOM 987 C CA . LYS A 1 125 ? -24.283 -8.689 -9.825 1.00 61.44 125 LYS A CA 1
ATOM 988 C C . LYS A 1 125 ? -25.000 -7.599 -9.029 1.00 61.44 125 LYS A C 1
ATOM 990 O O . LYS A 1 125 ? -26.227 -7.613 -8.995 1.00 61.44 125 LYS A O 1
ATOM 995 N N . GLU A 1 126 ? -24.287 -6.637 -8.447 1.00 48.31 126 GLU A N 1
ATOM 996 C CA . GLU A 1 126 ? -24.894 -5.547 -7.686 1.00 48.31 126 GLU A CA 1
ATOM 997 C C . GLU A 1 126 ? -24.409 -4.193 -8.218 1.00 48.31 126 GLU A C 1
ATOM 999 O O . GLU A 1 126 ? -23.258 -3.813 -8.040 1.00 48.31 126 GLU A O 1
ATOM 1004 N N . ASN A 1 127 ? -25.321 -3.380 -8.760 1.00 46.75 127 ASN A N 1
ATOM 1005 C CA . ASN A 1 127 ? -25.135 -1.926 -8.899 1.00 46.75 127 ASN A CA 1
ATOM 1006 C C . ASN A 1 127 ? -25.084 -1.216 -7.520 1.00 46.75 127 ASN A C 1
ATOM 1008 O O . ASN A 1 127 ? -25.603 -0.113 -7.355 1.00 46.75 127 ASN A O 1
ATOM 1012 N N . LYS A 1 128 ? -24.498 -1.847 -6.496 1.00 45.84 128 LYS A N 1
ATOM 1013 C CA . LYS A 1 128 ? -24.264 -1.265 -5.176 1.00 45.84 128 LYS A CA 1
ATOM 1014 C C . LYS A 1 128 ? -22.776 -1.330 -4.877 1.00 45.84 128 LYS A C 1
ATOM 1016 O O . LYS A 1 128 ? -22.209 -2.394 -4.657 1.00 45.84 128 LYS A O 1
ATOM 1021 N N . ILE A 1 129 ? -22.164 -0.152 -4.861 1.00 48.16 129 ILE A N 1
ATOM 1022 C CA . ILE A 1 129 ? -20.820 0.070 -4.339 1.00 48.16 129 ILE A CA 1
ATOM 1023 C C . ILE A 1 129 ? -20.812 -0.424 -2.889 1.00 48.16 129 ILE A C 1
ATOM 1025 O O . ILE A 1 129 ? -21.467 0.171 -2.030 1.00 48.16 129 ILE A O 1
ATOM 1029 N N . ARG A 1 130 ? -20.099 -1.519 -2.607 1.00 46.41 130 ARG A N 1
ATOM 1030 C CA . ARG A 1 130 ? -19.809 -1.913 -1.227 1.00 46.41 130 ARG A CA 1
ATOM 1031 C C . ARG A 1 130 ? -18.711 -0.995 -0.710 1.00 46.41 130 ARG A C 1
ATOM 1033 O O . ARG A 1 130 ? -17.533 -1.246 -0.910 1.00 46.41 130 ARG A O 1
ATOM 1040 N N . SER A 1 131 ? -19.119 0.096 -0.074 1.00 45.94 131 SER A N 1
ATOM 1041 C CA . SER A 1 131 ? -18.255 0.807 0.860 1.00 45.94 131 SER A CA 1
ATOM 1042 C C . SER A 1 131 ? -18.234 -0.005 2.151 1.00 45.94 131 SER A C 1
ATOM 1044 O O . SER A 1 131 ? -19.274 -0.197 2.781 1.00 45.94 131 SER A O 1
ATOM 1046 N N . THR A 1 132 ? -17.067 -0.508 2.545 1.00 44.00 132 THR A N 1
ATOM 1047 C CA . THR A 1 132 ? -16.846 -1.090 3.874 1.00 44.00 132 THR A CA 1
ATOM 1048 C C . THR A 1 132 ? -16.753 0.029 4.911 1.00 44.00 132 THR A C 1
ATOM 1050 O O . THR A 1 132 ? -15.714 0.270 5.519 1.00 44.00 132 THR A O 1
ATOM 1053 N N . HIS A 1 133 ? -17.857 0.739 5.115 1.00 43.16 133 HIS A N 1
ATOM 1054 C CA . HIS A 1 133 ? -18.114 1.436 6.363 1.00 43.16 133 HIS A CA 1
ATOM 1055 C C . HIS A 1 133 ? -19.269 0.708 7.032 1.00 43.16 133 HIS A C 1
ATOM 1057 O O . HIS A 1 133 ? -20.423 0.823 6.626 1.00 43.16 133 HIS A O 1
ATOM 1063 N N . SER A 1 134 ? -18.929 -0.107 8.028 1.00 39.69 134 SER A N 1
ATOM 1064 C CA . SER A 1 134 ? -19.894 -0.729 8.923 1.00 39.69 134 SER A CA 1
ATOM 1065 C C . SER A 1 134 ? -20.742 0.365 9.571 1.00 39.69 134 SER A C 1
ATOM 1067 O O . SER A 1 134 ? -20.276 1.081 10.456 1.00 39.69 134 SER A O 1
ATOM 1069 N N . SER A 1 135 ? -21.987 0.504 9.129 1.00 42.38 135 SER A N 1
ATOM 1070 C CA . SER A 1 135 ? -23.022 1.181 9.897 1.00 42.38 135 SER A CA 1
ATOM 1071 C C . SER A 1 135 ? -23.329 0.319 11.121 1.00 42.38 135 SER A C 1
ATOM 1073 O O . SER A 1 135 ? -23.894 -0.769 10.990 1.00 42.38 135 SER A O 1
ATOM 1075 N N . THR A 1 136 ? -22.925 0.778 12.299 1.00 35.28 136 THR A N 1
ATOM 1076 C CA . THR A 1 136 ? -23.366 0.224 13.581 1.00 35.28 136 THR A CA 1
ATOM 1077 C C . THR A 1 136 ? -24.889 0.379 13.701 1.00 35.28 136 THR A C 1
ATOM 1079 O O . THR A 1 136 ? -25.394 1.472 13.434 1.00 35.28 136 THR A O 1
ATOM 1082 N N . PRO A 1 137 ? -25.644 -0.664 14.091 1.00 43.03 137 PRO A N 1
ATOM 1083 C CA . PRO A 1 137 ? -27.037 -0.502 14.483 1.00 43.03 137 PRO A CA 1
ATOM 1084 C C . PRO A 1 137 ? -27.114 0.222 15.831 1.00 43.03 137 PRO A C 1
ATOM 1086 O O . PRO A 1 137 ? -26.319 -0.047 16.732 1.00 43.03 137 PRO A O 1
ATOM 1089 N N . SER A 1 138 ? -28.074 1.139 15.903 1.00 46.03 138 SER A N 1
ATOM 1090 C CA . SER A 1 138 ? -28.560 1.880 17.073 1.00 46.03 138 SER A CA 1
ATOM 1091 C C . SER A 1 138 ? -28.987 1.007 18.246 1.00 46.03 138 SER A C 1
ATOM 1093 O O . SER A 1 138 ? -29.587 -0.057 17.969 1.00 46.03 138 SER A O 1
#

Secondary structure (DSSP, 8-state):
-EEEETTTTEEEEE--S--SSEEEEEEETTEEEEEEGGGTEEEETTEEEEE-SSEEEEEEEETTEEEEEEE------HHHHHHHTT-S------EEEEEETTTTEEEEEE-TT----------TT-SS----------

Sequence (138 aa):
MLEYCLEKGQITHIHDQKLSKPHTVTLGEDGLYCCNSLEFEVKKDKEAIFRCNGFTRGMEISSDVLFIGQSVTKKITVAHEKDVRHHLNVSLDSGIHVFDRVNKVSMMIPLPDSQPYCLLMVDKKENKIRSTHSSTPS

Solvent-accessible surface area (backbone atoms only — not comparable to full-atom values): 8151 Å² total; per-residue (Å²): 82,74,40,68,41,78,93,77,73,40,76,77,47,75,76,40,88,86,68,41,70,65,68,32,75,49,81,55,100,89,48,43,33,33,20,26,13,59,72,15,22,32,24,48,63,85,45,75,77,44,76,60,44,34,37,29,23,14,57,40,81,55,89,64,35,40,39,36,16,23,19,44,56,89,66,77,40,80,71,41,45,69,66,40,66,88,54,95,62,74,45,63,60,18,24,35,35,46,30,36,67,81,81,72,46,70,50,72,49,78,40,84,92,33,69,40,69,69,52,81,76,74,55,94,89,45,104,56,82,71,69,94,66,84,78,76,84,131

Foldseek 3Di:
DWDADPVVRGTDDDQDDPAAPWQDWDQDPVAIWTQSFLQQFIDGRNHTQDHDQAGWAAWDDDPQKIKIWGAAPVDCDPVSCVSNVVRPHHDRWTFIWTARSVVRDIDTDTDPRDDCHYDFDDDPVDPDGPDPPDDDDD

Mean predicted aligned error: 8.11 Å

Radius of gyration: 16.23 Å; Cα contacts (8 Å, |Δi|>4): 275; chains: 1; bounding box: 47×36×39 Å